Protein 7YUG (pdb70)

Nearest PDB structures (foldseek):
  7yug-assembly1_A  TM=1.009E+00  e=5.077E-21  Homo sapiens
  8yzt-assembly1_B  TM=9.812E-01  e=3.153E-18  Homo sapiens
  8yzt-assembly1_C  TM=9.825E-01  e=2.171E-17  Homo sapiens

Radius of gyration: 13.87 Å; Cα contacts (8 Å, |Δi|>4): 170; chains: 1; bounding box: 38×27×30 Å

CATH classification: 1.10.10.2590

Sequence (117 aa):
GNSEEDYPNGTWLGDENNPEMRVRCAIIPSSDMLHISTNCRTAEKMALTLLDYLFHRRREVQAVSNLSGQGKHGKKQLDPLTIYGIRCHLFYKFGITESSDWYRRIKQSSIDSKCRTAWRRKQ

Organism: Homo sapiens (NCBI:txid9606)

B-factor: mean 13.3, std 12.0, range [4.5, 155.43]

GO terms:
  GO:0042802 identical protein binding (F, IPI)
  GO:0005515 protein binding (F, IPI)
  GO:0005654 nucleoplasm (C, TAS)
  GO:0005654 nucleoplasm (C, IDA)
  GO:0016604 nuclear body (C, IDA)
  GO:0005634 nucleus (C, EXP)

Foldseek 3Di:
DLDCVVAVQWDWQADPVDSVQTDTANHGPVRVVVLLVVQDALLSSLVVVCVVGAPLVLLQQAACVQDDDVTGHHDPVRVVSSSVNNSCVRPNDDPVRSVVSSVSSRVSSNVSNVVVD

Solvent-accessible surface area: 7191 Å² total; per-residue (Å²): 18,120,32,81,139,70,88,98,122,6,15,25,0,13,54,92,136,39,90,126,47,75,0,17,4,56,6,84,84,80,49,18,119,101,1,27,72,79,7,192,77,15,88,116,0,0,38,27,0,0,54,95,36,20,128,119,102,68,0,0,67,4,26,25,64,24,127,42,209,150,45,46,148,94,3,67,78,75,17,18,87,0,0,93,2,25,0,94,91,94,70,43,19,80,146,59,57,13,133,152,9,69,93,19,0,36,45,41,3,138,36,10,88,136,176,99,136

Secondary structure (DSSP, 8-state):
--SGGGSTTSEEEE-TT-TTSEEEES--HHHHHHHHHH--SHHHHHHHHHHHHS-HHHHHTEESS---TT--EEP-HHHHHHHHHHHHHHH---HHHHHHHHHHHHHHHHHHHHHT-

Structure (mmCIF, N/CA/C/O backbone):
data_7YUG
#
_entry.id   7YUG
#
_cell.length_a   39.650
_cell.length_b   50.041
_cell.length_c   54.092
_cell.angle_alpha   90.000
_cell.angle_beta   90.000
_cell.angle_gamma   90.000
#
_symmetry.space_group_name_H-M   'P 21 21 21'
#
loop_
_entity.id
_entity.type
_entity.pdbx_description
1 polymer 'Protein BANP'
2 non-polymer 1-(2-METHOXY-ETHOXY)-2-{2-[2-(2-METHOXY-ETHOXY]-ETHOXY}-ETHANE
3 non-polymer 'TRIETHYLENE GLYCOL'
4 non-polymer 'BROMIDE ION'
5 non-polymer 'CHLORIDE ION'
6 water water
#
loop_
_atom_site.group_PDB
_atom_site.id
_atom_site.type_symbol
_atom_site.label_atom_id
_atom_site.label_alt_id
_atom_site.label_comp_id
_atom_site.label_asym_id
_atom_site.label_entity_id
_atom_site.label_seq_id
_atom_site.pdbx_PDB_ins_code
_atom_site.Cartn_x
_atom_site.Cartn_y
_atom_site.Cartn_z
_atom_site.occupancy
_atom_site.B_iso_or_equiv
_atom_site.auth_seq_id
_atom_site.auth_comp_id
_atom_site.auth_asym_id
_atom_site.auth_atom_id
_atom_site.pdbx_PDB_model_num
ATOM 1 N N . GLY A 1 1 ? 37.198 23.790 14.835 1.00 29.30 207 GLY A N 1
ATOM 2 C CA . GLY A 1 1 ? 38.628 23.519 14.641 1.00 24.47 207 GLY A CA 1
ATOM 3 C C . GLY A 1 1 ? 39.427 22.764 15.695 1.00 17.36 207 GLY A C 1
ATOM 4 O O . GLY A 1 1 ? 39.669 23.260 16.832 1.00 14.87 207 GLY A O 1
ATOM 5 N N . ASN A 1 2 ? 39.968 21.613 15.314 1.00 87.61 208 ASN A N 1
ATOM 6 C CA . ASN A 1 2 ? 40.929 21.058 16.311 1.00 82.44 208 ASN A CA 1
ATOM 7 C C . ASN A 1 2 ? 42.283 21.772 16.251 1.00 68.17 208 ASN A C 1
ATOM 8 O O . ASN A 1 2 ? 42.999 21.667 17.139 1.00 73.68 208 ASN A O 1
ATOM 13 N N . SER A 1 3 ? 42.657 22.402 15.134 1.00 61.51 209 SER A N 1
ATOM 14 C CA . SER A 1 3 ? 44.038 22.974 15.099 1.00 43.84 209 SER A CA 1
ATOM 15 C C . SER A 1 3 ? 44.137 24.415 14.588 1.00 19.82 209 SER A C 1
ATOM 16 O O . SER A 1 3 ? 43.270 24.891 13.868 1.00 14.32 209 SER A O 1
ATOM 19 N N . GLU A 1 4 ? 45.267 25.070 14.864 1.00 24.18 210 GLU A N 1
ATOM 20 C CA . GLU A 1 4 ? 45.482 26.470 14.401 1.00 20.47 210 GLU A CA 1
ATOM 21 C C . GLU A 1 4 ? 45.382 26.552 12.868 1.00 13.15 210 GLU A C 1
ATOM 22 O O . GLU A 1 4 ? 44.811 27.543 12.370 1.00 15.41 210 GLU A O 1
ATOM 28 N N . GLU A 1 5 ? 45.917 25.551 12.159 1.00 10.03 211 GLU A N 1
ATOM 29 C CA . GLU A 1 5 ? 45.927 25.502 10.700 1.00 10.59 211 GLU A CA 1
ATOM 30 C C . GLU A 1 5 ? 44.517 25.542 10.126 1.00 9.06 211 GLU A C 1
ATOM 31 O O . GLU A 1 5 ? 44.343 25.938 8.944 1.00 11.35 211 GLU A O 1
ATOM 37 N N . ASP A 1 6 ? 43.499 25.144 10.902 1.00 8.98 212 ASP A N 1
ATOM 38 C CA . ASP A 1 6 ? 42.107 25.155 10.415 1.00 9.43 212 ASP A CA 1
ATOM 39 C C . ASP A 1 6 ? 41.681 26.593 10.094 1.00 8.28 212 ASP A C 1
ATOM 40 O O . ASP A 1 6 ? 40.928 26.806 9.128 1.00 9.80 212 ASP A O 1
ATOM 45 N N . TYR A 1 7 ? 42.109 27.529 10.909 1.00 8.18 213 TYR A N 1
ATOM 46 C CA . TYR A 1 7 ? 41.778 28.958 10.736 1.00 7.49 213 TYR A CA 1
ATOM 47 C C . TYR A 1 7 ? 43.015 29.767 11.073 1.00 7.32 213 TYR A C 1
ATOM 48 O O . TYR A 1 7 ? 43.184 30.240 12.210 1.00 7.55 213 TYR A O 1
ATOM 57 N N . PRO A 1 8 ? 43.939 29.918 10.118 1.00 8.82 214 PRO A N 1
ATOM 58 C CA . PRO A 1 8 ? 45.244 30.526 10.442 1.00 9.39 214 PRO A CA 1
ATOM 59 C C . PRO A 1 8 ? 45.114 31.941 11.011 1.00 9.33 214 PRO A C 1
ATOM 60 O O . PRO A 1 8 ? 45.931 32.330 11.812 1.00 13.98 214 PRO A O 1
ATOM 64 N N . ASN A 1 9 ? 44.129 32.695 10.536 1.00 9.85 215 ASN A N 1
ATOM 65 C CA . ASN A 1 9 ? 43.876 34.109 10.872 1.00 12.14 215 ASN A CA 1
ATOM 66 C C . ASN A 1 9 ? 42.822 34.246 11.951 1.00 10.06 215 ASN A C 1
ATOM 67 O O . ASN A 1 9 ? 42.434 35.375 12.226 1.00 11.36 215 ASN A O 1
ATOM 72 N N . GLY A 1 10 ? 42.408 33.147 12.534 1.00 7.97 216 GLY A N 1
ATOM 73 C CA . GLY A 1 10 ? 41.318 33.136 13.478 1.00 6.98 216 GLY A CA 1
ATOM 74 C C . GLY A 1 10 ? 41.788 33.189 14.916 1.00 6.39 216 GLY A C 1
ATOM 75 O O . GLY A 1 10 ? 42.797 33.829 15.263 1.00 7.77 216 GLY A O 1
ATOM 76 N N . THR A 1 11 ? 41.047 32.513 15.790 1.00 6.02 217 THR A N 1
ATOM 77 C CA . THR A 1 11 ? 41.228 32.588 17.255 1.00 6.12 217 THR A CA 1
ATOM 78 C C . THR A 1 11 ? 40.864 31.241 17.872 1.00 5.87 217 THR A C 1
ATOM 79 O O . THR A 1 11 ? 40.217 30.414 17.269 1.00 6.58 217 THR A O 1
ATOM 83 N N . TRP A 1 12 ? 41.256 31.091 19.120 1.00 5.56 218 TRP A N 1
ATOM 84 C CA . TRP A 1 12 ? 40.786 29.972 19.946 1.00 5.89 218 TRP A CA 1
ATOM 85 C C . TRP A 1 12 ? 39.574 30.367 20.782 1.00 5.86 218 TRP A C 1
ATOM 86 O O . TRP A 1 12 ? 39.645 31.320 21.560 1.00 7.98 218 TRP A O 1
ATOM 97 N N . LEU A 1 13 ? 38.505 29.629 20.627 1.00 5.58 219 LEU A N 1
ATOM 98 C CA . LEU A 1 13 ? 37.444 29.611 21.632 1.00 6.00 219 LEU A CA 1
ATOM 99 C C . LEU A 1 13 ? 37.959 28.878 22.844 1.00 5.77 219 LEU A C 1
ATOM 100 O O . LEU A 1 13 ? 38.601 27.843 22.708 1.00 7.11 219 LEU A O 1
ATOM 105 N N . GLY A 1 14 ? 37.664 29.383 24.029 1.00 5.58 220 GLY A N 1
ATOM 106 C CA . GLY A 1 14 ? 38.143 28.780 25.271 1.00 6.13 220 GLY A CA 1
ATOM 107 C C . GLY A 1 14 ? 39.469 29.380 25.677 1.00 6.54 220 GLY A C 1
ATOM 108 O O . GLY A 1 14 ? 39.595 30.608 25.742 1.00 8.80 220 GLY A O 1
ATOM 109 N N . ASP A 1 15 ? 40.466 28.560 25.891 1.00 6.12 221 ASP A N 1
ATOM 110 C CA . ASP A 1 15 ? 41.812 29.065 26.259 1.00 6.45 221 ASP A CA 1
ATOM 111 C C . ASP A 1 15 ? 42.833 28.235 25.523 1.00 6.18 221 ASP A C 1
ATOM 112 O O . ASP A 1 15 ? 42.907 27.030 25.724 1.00 6.49 221 ASP A O 1
ATOM 117 N N . GLU A 1 16 ? 43.614 28.872 24.644 1.00 6.31 222 GLU A N 1
ATOM 118 C CA . GLU A 1 16 ? 44.663 28.178 23.907 1.00 6.44 222 GLU A CA 1
ATOM 119 C C . GLU A 1 16 ? 45.591 27.415 24.839 1.00 6.45 222 GLU A C 1
ATOM 120 O O . GLU A 1 16 ? 46.161 26.399 24.433 1.00 7.15 222 GLU A O 1
ATOM 126 N N . ASN A 1 17 ? 45.781 27.886 26.061 1.00 6.60 223 ASN A N 1
ATOM 127 C CA . ASN A 1 17 ? 46.699 27.227 26.980 1.00 7.02 223 ASN A CA 1
ATOM 128 C C . ASN A 1 17 ? 46.143 25.892 27.495 1.00 7.09 223 ASN A C 1
ATOM 129 O O . ASN A 1 17 ? 46.909 25.157 28.129 1.00 9.32 223 ASN A O 1
ATOM 134 N N . ASN A 1 18 ? 44.881 25.576 27.237 1.00 7.44 224 ASN A N 1
ATOM 135 C CA . ASN A 1 18 ? 44.257 24.350 27.729 1.00 7.36 224 ASN A CA 1
ATOM 136 C C . ASN A 1 18 ? 43.816 23.485 26.557 1.00 7.11 224 ASN A C 1
ATOM 137 O O . ASN A 1 18 ? 42.752 23.712 25.947 1.00 7.76 224 ASN A O 1
ATOM 142 N N . PRO A 1 19 ? 44.600 22.450 26.201 1.00 8.15 225 PRO A N 1
ATOM 143 C CA . PRO A 1 19 ? 44.254 21.633 25.043 1.00 9.29 225 PRO A CA 1
ATOM 144 C C . PRO A 1 19 ? 42.877 20.991 25.106 1.00 8.56 225 PRO A C 1
ATOM 145 O O . PRO A 1 19 ? 42.309 20.662 24.057 1.00 10.27 225 PRO A O 1
ATOM 149 N N . GLU A 1 20 ? 42.331 20.815 26.306 1.00 8.10 226 GLU A N 1
ATOM 150 C CA . GLU A 1 20 ? 41.025 20.136 26.453 1.00 8.79 226 GLU A CA 1
ATOM 151 C C . GLU A 1 20 ? 39.849 21.116 26.508 1.00 7.53 226 GLU A C 1
ATOM 152 O O . GLU A 1 20 ? 38.719 20.639 26.557 1.00 8.17 226 GLU A O 1
ATOM 158 N N . MET A 1 21 ? 40.126 22.409 26.501 1.00 6.56 227 MET A N 1
ATOM 159 C CA . MET A 1 21 ? 39.036 23.426 26.532 1.00 6.44 227 MET A CA 1
ATOM 160 C C . MET A 1 21 ? 39.376 24.524 25.528 1.00 6.28 227 MET A C 1
ATOM 161 O O . MET A 1 21 ? 39.351 25.698 25.857 1.00 6.54 227 MET A O 1
ATOM 166 N N . ARG A 1 22 ? 39.680 24.101 24.299 1.00 6.10 228 ARG A N 1
ATOM 167 C CA . ARG A 1 22 ? 39.982 25.065 23.213 1.00 6.20 228 ARG A CA 1
ATOM 168 C C . ARG A 1 22 ? 39.501 24.503 21.885 1.00 5.89 228 ARG A C 1
ATOM 169 O O . ARG A 1 22 ? 39.572 23.302 21.647 1.00 6.98 228 ARG A O 1
ATOM 177 N N . VAL A 1 23 ? 38.970 25.412 21.066 1.00 5.6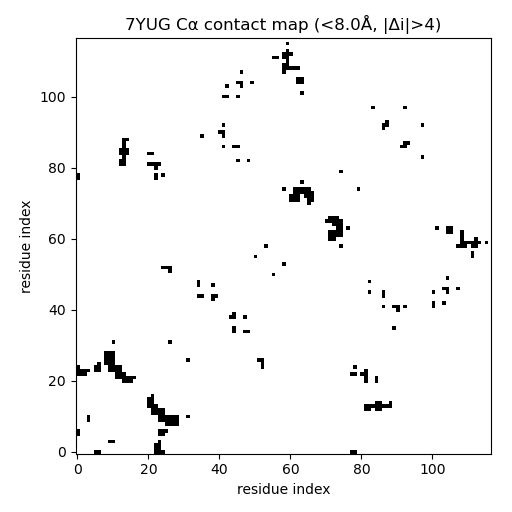5 229 VAL A N 1
ATOM 178 C CA . VAL A 1 23 ? 38.457 25.052 19.716 1.00 6.08 229 VAL A CA 1
ATOM 179 C C . VAL A 1 23 ? 38.829 26.215 18.788 1.00 5.40 229 VAL A C 1
ATOM 180 O O . VAL A 1 23 ? 38.511 27.363 19.064 1.00 5.98 229 VAL A O 1
ATOM 184 N N . ARG A 1 24 ? 39.502 25.893 17.691 1.00 5.77 230 ARG A N 1
ATOM 185 C CA . ARG A 1 24 ? 39.887 26.937 16.721 1.00 6.19 230 ARG A CA 1
ATOM 186 C C . ARG A 1 24 ? 38.650 27.387 15.954 1.00 5.95 230 ARG A C 1
ATOM 187 O O . ARG A 1 24 ? 37.798 26.553 15.598 1.00 7.32 230 ARG A O 1
ATOM 195 N N . CYS A 1 25 ? 38.565 28.686 15.677 1.00 5.85 231 CYS A N 1
ATOM 196 C CA . CYS A 1 25 ? 37.455 29.236 14.936 1.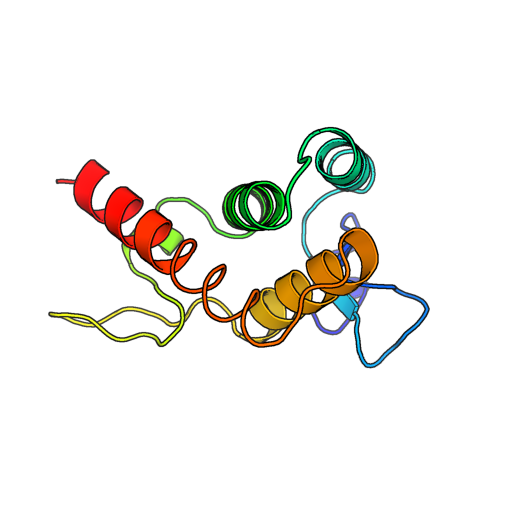00 5.90 231 CYS A CA 1
ATOM 197 C C . CYS A 1 25 ? 37.925 30.371 14.033 1.00 5.67 231 CYS A C 1
ATOM 198 O O . CYS A 1 25 ? 39.030 30.865 14.136 1.00 6.36 231 CYS A O 1
ATOM 201 N N . ALA A 1 26 ? 36.990 30.795 13.200 1.00 6.68 232 ALA A N 1
ATOM 202 C CA . ALA A 1 26 ? 37.265 31.786 12.134 1.00 7.23 232 ALA A CA 1
ATOM 203 C C . ALA A 1 26 ? 37.267 33.220 12.653 1.00 7.45 232 ALA A C 1
ATOM 204 O O . ALA A 1 26 ? 37.635 34.096 11.868 1.00 8.69 232 ALA A O 1
ATOM 206 N N . ILE A 1 27 ? 36.846 33.486 13.860 1.00 6.44 233 ILE A N 1
ATOM 207 C CA . ILE A 1 27 ? 36.783 34.872 14.352 1.00 6.79 233 ILE A CA 1
ATOM 208 C C . ILE A 1 27 ? 38.197 35.440 14.451 1.00 6.97 233 ILE A C 1
ATOM 209 O O . ILE A 1 27 ? 39.088 34.812 15.000 1.00 6.92 233 ILE A O 1
ATOM 214 N N . ILE A 1 28 ? 38.420 36.645 13.937 1.00 8.13 234 ILE A N 1
ATOM 215 C CA . ILE A 1 28 ? 39.763 37.233 13.964 1.00 9.17 234 ILE A CA 1
ATOM 216 C C . ILE A 1 28 ? 40.064 37.790 15.354 1.00 8.23 234 ILE A C 1
ATOM 217 O O . ILE A 1 28 ? 39.148 38.141 16.118 1.00 7.90 234 ILE A O 1
ATOM 222 N N . PRO A 1 29 ? 41.351 37.987 15.718 1.00 9.20 235 PRO A N 1
ATOM 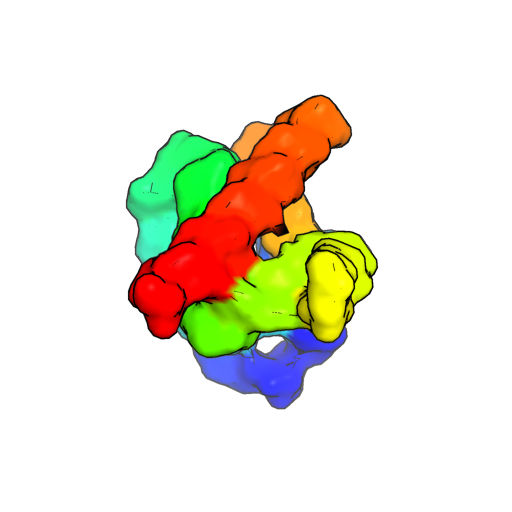223 C CA . PRO A 1 29 ? 41.699 38.369 17.107 1.00 8.83 235 PRO A CA 1
ATOM 224 C C . PRO A 1 29 ? 41.004 39.644 17.564 1.00 8.76 235 PRO A C 1
ATOM 225 O O . PRO A 1 29 ? 40.496 39.676 18.678 1.00 8.88 235 PRO A O 1
ATOM 229 N N . SER A 1 30 ? 41.001 40.677 16.772 1.00 9.72 236 SER A N 1
ATOM 230 C CA A SER A 1 30 ? 40.400 41.952 17.209 0.50 9.02 236 SER A CA 1
ATOM 231 C CA B SER A 1 30 ? 40.396 41.954 17.201 0.50 10.02 236 SER A CA 1
ATOM 232 C C . SER A 1 30 ? 38.900 41.794 17.410 1.00 8.93 236 SER A C 1
ATOM 233 O O . SER A 1 30 ? 38.343 42.420 18.328 1.00 9.53 236 SER A O 1
ATOM 238 N N . ASP A 1 31 ? 38.243 41.001 16.581 1.00 8.81 237 ASP A N 1
ATOM 239 C CA . ASP A 1 31 ? 36.793 40.773 16.739 1.00 8.33 237 ASP A CA 1
ATOM 240 C C . ASP A 1 31 ? 36.514 39.964 18.012 1.00 6.65 237 ASP A C 1
ATOM 241 O O . ASP A 1 31 ? 35.511 40.242 18.697 1.00 7.11 237 ASP A O 1
ATOM 246 N N . MET A 1 32 ? 37.371 39.020 18.327 1.00 6.49 238 MET A N 1
ATOM 247 C CA . MET A 1 32 ? 37.157 38.253 19.556 1.00 6.68 238 MET A CA 1
ATOM 248 C C . MET A 1 32 ? 37.282 39.169 20.774 1.00 5.78 238 MET A C 1
ATOM 249 O O . MET A 1 32 ? 36.511 39.039 21.735 1.00 6.26 238 MET A O 1
ATOM 254 N N . LEU A 1 33 ? 38.226 40.101 20.752 1.00 6.46 239 LEU A N 1
ATOM 255 C CA . LEU A 1 33 ? 38.399 41.061 21.874 1.00 6.61 239 LEU A CA 1
ATOM 256 C C . LEU A 1 33 ? 37.180 41.984 21.935 1.00 6.23 239 LEU A C 1
ATOM 257 O O . LEU A 1 33 ? 36.700 42.305 23.028 1.00 7.06 239 LEU A O 1
ATOM 262 N N . HIS A 1 34 ? 36.653 42.423 20.794 1.00 6.16 240 HIS A N 1
ATOM 263 C CA . HIS A 1 34 ? 35.423 43.228 20.769 1.00 6.94 240 HIS A CA 1
ATOM 264 C C . HIS A 1 34 ? 34.283 42.455 21.430 1.00 6.15 240 HIS A C 1
ATOM 265 O O . HIS A 1 34 ? 33.555 43.009 22.290 1.00 6.81 240 HIS A O 1
ATOM 272 N N . ILE A 1 35 ? 34.082 41.208 21.052 1.00 6.04 241 ILE A N 1
ATOM 273 C CA . ILE A 1 35 ? 33.013 40.388 21.633 1.00 5.77 241 ILE A CA 1
ATOM 274 C C . ILE A 1 35 ? 33.229 40.295 23.129 1.00 5.46 241 ILE A C 1
ATOM 275 O O . ILE A 1 35 ? 32.265 40.402 23.935 1.00 5.99 241 ILE A O 1
ATOM 280 N N . SER A 1 36 ? 34.455 40.081 23.583 1.00 6.05 242 SER A N 1
ATOM 281 C CA . SER A 1 36 ? 34.746 39.953 25.016 1.00 6.91 242 SER A CA 1
ATOM 282 C C . SER A 1 36 ? 34.257 41.142 25.807 1.00 7.68 242 SER A C 1
ATOM 283 O O . SER A 1 36 ? 33.826 40.952 26.941 1.00 9.44 242 SER A O 1
ATOM 286 N N . THR A 1 37 ? 34.458 42.348 25.285 1.00 7.21 243 THR A N 1
ATOM 287 C CA . THR A 1 37 ? 34.176 43.550 26.085 1.00 8.58 243 THR A CA 1
ATOM 288 C C . THR A 1 37 ? 32.801 44.144 25.826 1.00 7.61 243 THR A C 1
ATOM 289 O O . THR A 1 37 ? 32.337 44.955 26.624 1.00 10.44 243 THR A O 1
ATOM 293 N N . ASN A 1 38 ? 32.119 43.775 24.750 1.00 6.24 244 ASN A N 1
ATOM 294 C CA . ASN A 1 38 ? 30.833 44.338 24.379 1.00 6.15 244 ASN A CA 1
ATOM 295 C C . ASN A 1 38 ? 29.663 43.408 24.738 1.00 6.11 244 ASN A C 1
ATOM 296 O O . ASN A 1 38 ? 28.549 43.902 24.795 1.00 9.47 244 ASN A O 1
ATOM 301 N N . CYS A 1 39 ? 29.906 42.125 24.892 1.00 5.34 245 CYS A N 1
ATOM 302 C CA . CYS A 1 39 ? 28.846 41.154 25.185 1.00 5.50 245 CYS A CA 1
ATOM 303 C C . CYS A 1 39 ? 28.930 40.878 26.685 1.00 5.49 245 CYS A C 1
ATOM 304 O O . CYS A 1 39 ? 29.786 40.138 27.111 1.00 7.16 245 CYS A O 1
ATOM 307 N N . ARG A 1 40 ? 28.006 41.468 27.434 1.00 6.20 246 ARG A N 1
ATOM 308 C CA . ARG A 1 40 ? 28.175 41.592 28.883 1.00 6.54 246 ARG A CA 1
ATOM 309 C C . ARG A 1 40 ? 27.472 40.530 29.677 1.00 6.65 246 ARG A C 1
ATOM 310 O O . ARG A 1 40 ? 27.546 40.560 30.908 1.00 10.35 246 ARG A O 1
ATOM 318 N N . THR A 1 41 ? 26.805 39.602 29.057 1.00 5.74 247 THR A N 1
ATOM 319 C CA . THR A 1 41 ? 26.238 38.417 29.681 1.00 6.52 247 THR A CA 1
ATOM 320 C C . THR A 1 41 ? 26.613 37.210 28.852 1.00 5.44 247 THR A C 1
ATOM 321 O O . THR A 1 41 ? 26.873 37.292 27.689 1.00 5.30 247 THR A O 1
ATOM 325 N N . ALA A 1 42 ? 26.533 36.056 29.479 1.00 6.21 248 ALA A N 1
ATOM 326 C CA . ALA A 1 42 ? 26.840 34.797 28.779 1.00 6.21 248 ALA A CA 1
ATOM 327 C C . ALA A 1 42 ? 25.871 34.583 27.612 1.00 5.98 248 ALA A C 1
ATOM 328 O O . ALA A 1 42 ? 26.286 34.159 26.537 1.00 6.02 248 ALA A O 1
ATOM 330 N N . GLU A 1 43 ? 24.576 34.881 27.837 1.00 6.63 249 GLU A N 1
ATOM 331 C CA . GLU A 1 43 ? 23.617 34.675 26.758 1.00 6.91 249 GLU A CA 1
ATOM 332 C C . GLU A 1 43 ? 23.947 35.583 25.571 1.00 6.24 249 GLU A C 1
ATOM 333 O O . GLU A 1 43 ? 23.953 35.119 24.415 1.00 6.52 249 GLU A O 1
ATOM 339 N N . LYS A 1 44 ? 24.213 36.864 25.814 1.00 6.23 250 LYS A N 1
ATOM 340 C CA . LYS A 1 44 ? 24.508 37.761 24.695 1.00 5.75 250 LYS A CA 1
ATOM 341 C C . LYS A 1 44 ? 25.779 37.300 23.979 1.00 5.02 250 LYS A C 1
ATOM 342 O O . LYS A 1 44 ? 25.836 37.342 22.758 1.00 5.59 250 LYS A O 1
ATOM 348 N N . MET A 1 45 ? 26.792 36.909 24.749 1.00 4.65 251 MET A N 1
ATOM 349 C CA . MET A 1 45 ? 28.018 36.435 24.112 1.00 4.91 251 MET A CA 1
ATOM 350 C C . MET A 1 45 ? 27.740 35.180 23.260 1.00 4.50 251 MET A C 1
ATOM 351 O O . MET A 1 45 ? 28.269 35.080 22.150 1.00 4.98 251 MET A O 1
ATOM 356 N N . ALA A 1 46 ? 26.956 34.260 23.765 1.00 4.81 252 ALA A N 1
ATOM 357 C CA . ALA A 1 46 ? 26.650 33.021 23.019 1.00 5.01 252 ALA A CA 1
ATOM 358 C C . ALA A 1 46 ? 25.992 33.360 21.686 1.00 4.81 252 ALA A C 1
ATOM 359 O O . ALA A 1 46 ? 26.330 32.789 20.641 1.00 5.40 252 ALA A O 1
ATOM 361 N N . LEU A 1 47 ? 24.995 34.238 21.728 1.00 5.23 253 LEU A N 1
ATOM 362 C CA . LEU A 1 47 ? 24.222 34.564 20.512 1.00 5.23 253 LEU A CA 1
ATOM 363 C C . LEU A 1 47 ? 25.079 35.348 19.516 1.00 5.27 253 LEU A C 1
ATOM 364 O O . LEU A 1 47 ? 24.943 35.178 18.291 1.00 6.51 253 LEU A O 1
ATOM 369 N N . THR A 1 48 ? 25.971 36.195 20.018 1.00 4.70 254 THR A N 1
ATOM 370 C CA . THR A 1 48 ? 26.878 36.935 19.150 1.00 5.29 254 THR A CA 1
ATOM 371 C C . THR A 1 48 ? 27.878 35.988 18.503 1.00 5.11 254 THR A C 1
ATOM 372 O O . THR A 1 48 ? 28.104 36.038 17.287 1.00 5.49 254 THR A O 1
ATOM 376 N N . LEU A 1 49 ? 28.499 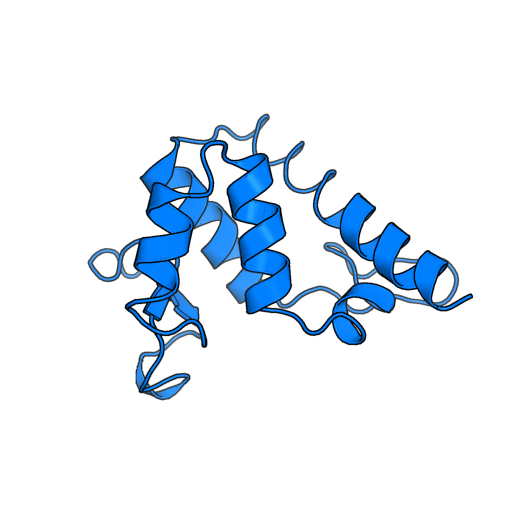35.125 19.312 1.00 5.02 255 LEU A N 1
ATOM 377 C CA . LEU A 1 49 ? 29.359 34.094 18.767 1.00 5.28 255 LEU A CA 1
ATOM 378 C C . LEU A 1 49 ? 28.637 33.289 17.673 1.00 5.40 255 LEU A C 1
ATOM 379 O O . LEU A 1 49 ? 29.223 33.001 16.637 1.00 6.01 255 LEU A O 1
ATOM 384 N N . LEU A 1 50 ? 27.381 32.918 17.937 1.00 5.55 256 LEU A N 1
ATOM 385 C CA . LEU A 1 50 ? 26.645 32.139 16.936 1.00 5.42 256 LEU A CA 1
ATOM 386 C C .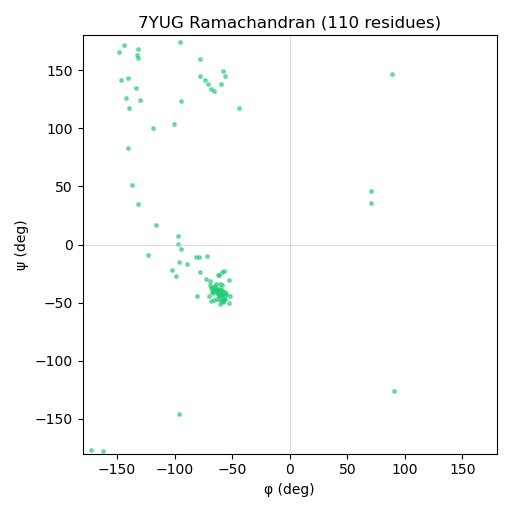 LEU A 1 50 ? 26.620 32.860 15.597 1.00 5.49 256 LEU A C 1
ATOM 387 O O . LEU A 1 50 ? 26.794 32.228 14.543 1.00 6.18 256 LEU A O 1
ATOM 392 N N . ASP A 1 51 ? 26.380 34.187 15.583 1.00 5.85 257 ASP A N 1
ATOM 393 C CA . ASP A 1 51 ? 26.332 34.960 14.340 1.00 6.28 257 ASP A CA 1
ATOM 394 C C . ASP A 1 51 ? 27.712 35.086 13.665 1.00 6.38 257 ASP A C 1
ATOM 395 O O . ASP A 1 51 ? 27.773 35.185 12.464 1.00 8.53 257 ASP A O 1
ATOM 400 N N . TYR A 1 52 ? 28.792 35.115 14.440 1.00 5.84 258 TYR A N 1
ATOM 401 C CA . TYR A 1 52 ? 30.135 35.092 13.836 1.00 6.77 258 TYR A CA 1
ATOM 402 C C . TYR A 1 52 ? 30.495 33.730 13.275 1.00 7.74 258 TYR A C 1
ATOM 403 O O . TYR A 1 52 ? 31.247 33.668 12.294 1.00 11.19 258 TYR A O 1
ATOM 412 N N . LEU A 1 53 ? 29.974 32.661 13.841 1.00 6.41 259 LEU A N 1
ATOM 413 C CA . LEU A 1 53 ? 30.452 31.302 13.540 1.00 6.90 259 LEU A CA 1
ATOM 414 C C . LEU A 1 53 ? 29.572 30.590 12.525 1.00 7.38 259 LEU A C 1
ATOM 415 O O . LEU A 1 53 ? 30.082 29.673 11.854 1.00 9.18 259 LEU A O 1
ATOM 420 N N . PHE A 1 54 ? 28.304 30.919 12.432 1.00 6.04 260 PHE A N 1
ATOM 421 C CA . PHE A 1 54 ? 27.352 30.216 11.561 1.00 6.22 260 PHE A CA 1
ATOM 422 C C . PHE A 1 54 ? 26.601 31.231 10.740 1.00 6.24 260 PHE A C 1
ATOM 423 O O . PHE A 1 54 ? 25.927 32.118 11.283 1.00 7.10 260 PHE A O 1
ATOM 431 N N . HIS A 1 55 ? 26.638 31.100 9.431 1.00 6.52 261 HIS A N 1
ATOM 432 C CA . HIS A 1 55 ? 25.869 31.975 8.541 1.00 6.92 261 HIS A CA 1
ATOM 433 C C . HIS A 1 55 ? 24.405 31.861 8.918 1.00 5.95 261 HIS A C 1
ATOM 434 O O . HIS A 1 55 ? 23.913 30.783 9.318 1.00 6.22 261 HIS A O 1
ATOM 441 N N . ARG A 1 56 ? 23.649 32.918 8.732 1.00 6.93 262 ARG A N 1
ATOM 442 C CA A ARG A 1 56 ? 22.187 32.882 9.015 0.25 7.55 262 ARG A CA 1
ATOM 443 C CA B ARG A 1 56 ? 22.187 32.883 9.014 0.25 7.55 262 ARG A CA 1
ATOM 444 C CA C ARG A 1 56 ? 22.200 32.859 8.992 0.50 7.35 262 ARG A CA 1
ATOM 445 C C . ARG A 1 56 ? 21.495 31.759 8.201 1.00 6.71 262 ARG A C 1
ATOM 446 O O . ARG A 1 56 ? 20.536 31.169 8.712 1.00 7.67 262 ARG A O 1
ATOM 468 N N . GLU A 1 57 ? 21.947 31.485 6.989 1.00 7.19 263 GLU A N 1
ATOM 469 C CA . GLU A 1 57 ? 21.321 30.403 6.217 1.00 7.60 263 GLU A CA 1
ATOM 470 C C . GLU A 1 57 ? 21.546 29.057 6.891 1.00 7.00 263 GLU A C 1
ATOM 471 O O . GLU A 1 57 ? 20.674 28.187 6.822 1.00 7.97 263 GLU A O 1
ATOM 477 N N . VAL A 1 58 ? 22.708 28.859 7.507 1.00 6.82 264 VAL A N 1
ATOM 478 C CA . VAL A 1 58 ? 23.002 27.639 8.252 1.00 6.52 264 VAL A CA 1
ATOM 479 C C . VAL A 1 58 ? 22.147 27.606 9.530 1.00 6.59 264 VAL A C 1
ATOM 480 O O . VAL A 1 58 ? 21.551 26.571 9.867 1.00 6.73 264 VAL A O 1
ATOM 484 N N . GLN A 1 59 ? 22.055 28.722 10.246 1.00 6.27 265 GLN A N 1
ATOM 485 C CA . GLN A 1 59 ? 21.209 28.762 11.457 1.00 6.70 265 GLN A CA 1
ATOM 486 C C . GLN A 1 59 ? 19.778 28.362 11.123 1.00 6.07 265 GLN A C 1
ATOM 487 O O . GLN A 1 59 ? 19.136 27.671 11.900 1.00 7.26 265 GLN A O 1
ATOM 493 N N . ALA A 1 60 ? 19.261 28.822 10.000 1.00 6.47 266 ALA A N 1
ATOM 494 C CA . ALA A 1 60 ? 17.870 28.598 9.607 1.00 7.00 266 ALA A CA 1
ATOM 495 C C . ALA A 1 60 ? 17.532 27.122 9.440 1.00 6.95 266 ALA A C 1
ATOM 496 O O . ALA A 1 60 ? 16.357 26.772 9.528 1.00 9.39 266 ALA A O 1
ATOM 498 N N . VAL A 1 61 ? 18.516 26.290 9.123 1.00 6.32 267 VAL A N 1
ATOM 499 C CA . VAL A 1 61 ? 18.290 24.860 8.840 1.00 7.23 267 VAL A CA 1
ATOM 500 C C . VAL A 1 61 ? 18.985 23.999 9.849 1.00 7.16 267 VAL A C 1
ATOM 501 O O . VAL A 1 61 ? 19.075 22.776 9.616 1.00 8.68 267 VAL A O 1
ATOM 505 N N . SER A 1 62 ? 19.375 24.541 10.976 1.00 6.85 268 SER A N 1
ATOM 506 C CA . SER A 1 62 ? 20.108 23.821 12.006 1.00 6.82 268 SER A CA 1
ATOM 507 C C . SER A 1 62 ? 19.497 24.030 13.398 1.00 6.77 268 SER A C 1
ATOM 508 O O . SER A 1 62 ? 18.723 24.959 13.612 1.00 7.84 268 SER A O 1
ATOM 511 N N . ASN A 1 63 ? 19.958 23.213 14.322 1.00 7.05 269 ASN A N 1
ATOM 512 C CA . ASN A 1 63 ? 19.757 23.464 15.757 1.00 7.29 269 ASN A CA 1
ATOM 513 C C . ASN A 1 63 ? 20.749 22.613 16.506 1.00 6.66 269 ASN A C 1
ATOM 514 O O . ASN A 1 63 ? 21.628 21.949 15.899 1.00 7.67 269 ASN A O 1
ATOM 519 N N . LEU A 1 64 ? 20.721 22.634 17.838 1.00 6.82 270 LEU A N 1
ATOM 520 C CA . LEU A 1 64 ? 21.774 21.940 18.602 1.00 6.99 270 LEU A CA 1
ATOM 521 C C . LEU A 1 64 ? 21.712 20.432 18.460 1.00 7.40 270 LEU A C 1
ATOM 522 O O . LEU A 1 64 ? 22.760 19.799 18.355 1.00 9.06 270 LEU A O 1
ATOM 527 N N . SER A 1 65 ? 20.532 19.869 18.469 1.00 8.68 271 SER A N 1
ATOM 528 C CA . SER A 1 65 ? 20.373 18.415 18.429 1.00 9.85 271 SER A CA 1
ATOM 529 C C . SER A 1 65 ? 20.307 17.886 16.997 1.00 9.48 271 SER A C 1
ATOM 530 O O . SER A 1 65 ? 20.335 16.676 16.807 1.00 12.47 271 SER A O 1
ATOM 533 N N . GLY A 1 66 ? 20.057 18.712 16.035 1.00 9.57 272 GLY A N 1
ATOM 534 C CA . GLY A 1 66 ? 19.835 18.278 14.666 1.00 10.70 272 GLY A CA 1
ATOM 535 C C . GLY A 1 66 ? 18.522 17.550 14.502 1.00 10.91 272 GLY A C 1
ATOM 536 O O . GLY A 1 66 ? 18.475 16.487 13.882 1.00 11.74 272 GLY A O 1
ATOM 537 N N . GLN A 1 67 ? 17.465 18.105 15.072 1.00 12.13 273 GLN A N 1
ATOM 538 C CA . GLN A 1 67 ? 16.093 17.535 15.006 1.00 13.27 273 GLN A CA 1
ATOM 539 C C . GLN A 1 67 ? 15.084 18.610 14.652 1.00 13.03 273 GLN A C 1
ATOM 540 O O . GLN A 1 67 ? 15.102 19.680 15.222 1.00 16.26 273 GLN A O 1
ATOM 546 N N . GLY A 1 68 ? 14.208 18.298 13.745 1.00 12.63 274 GLY A N 1
ATOM 547 C CA . GLY A 1 68 ? 13.064 19.166 13.454 1.00 13.24 274 GLY A CA 1
ATOM 548 C C . GLY A 1 68 ? 12.086 18.524 12.506 1.00 11.69 274 GLY A C 1
ATOM 549 O O . GLY A 1 68 ? 12.266 17.400 12.112 1.00 12.56 274 GLY A O 1
ATOM 550 N N . LYS A 1 69 ? 11.055 19.276 12.140 1.00 12.34 275 LYS A N 1
ATOM 551 C CA . LYS A 1 69 ? 9.854 18.751 11.489 1.00 12.21 275 LYS A CA 1
ATOM 552 C C . LYS A 1 69 ? 10.119 18.077 10.159 1.00 9.75 275 LYS A C 1
ATOM 5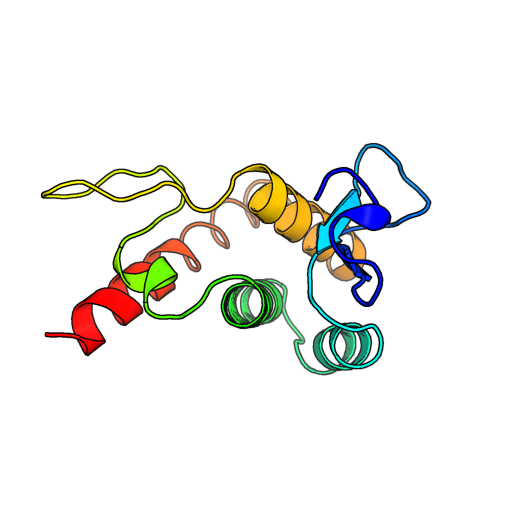53 O O . LYS A 1 69 ? 9.480 17.083 9.839 1.00 12.72 275 LYS A O 1
ATOM 559 N N . HIS A 1 70 ? 11.087 18.575 9.410 1.00 10.81 276 HIS A N 1
ATOM 560 C CA . HIS A 1 70 ? 11.563 17.921 8.178 1.00 11.08 276 HIS A CA 1
ATOM 561 C C . HIS A 1 70 ? 13.082 17.851 8.179 1.00 11.09 276 HIS A C 1
ATOM 562 O O . HIS A 1 70 ? 13.713 17.865 7.117 1.00 13.97 276 HIS A O 1
ATOM 569 N N . GLY A 1 71 ? 13.660 17.658 9.363 1.00 11.46 277 GLY A N 1
ATOM 570 C CA . GLY A 1 71 ? 15.082 17.546 9.567 1.00 11.86 277 GLY A CA 1
ATOM 571 C C . GLY A 1 71 ? 15.767 18.887 9.817 1.00 10.00 277 GLY A C 1
ATOM 572 O O . GLY A 1 71 ? 15.321 19.927 9.308 1.00 11.30 277 GLY A O 1
ATOM 573 N N . LYS A 1 72 ? 16.776 18.853 10.620 1.00 9.87 278 LYS A N 1
ATOM 574 C CA . LYS A 1 72 ? 17.673 19.963 10.884 1.00 9.32 278 LYS A CA 1
ATOM 575 C C . LYS A 1 72 ? 19.051 19.3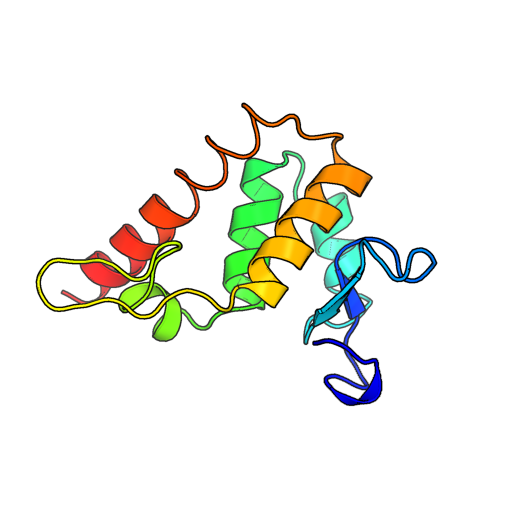99 10.971 1.00 8.80 278 LYS A C 1
ATOM 576 O O . LYS A 1 72 ? 19.217 18.307 11.524 1.00 10.56 278 LYS A O 1
ATOM 582 N N . LYS A 1 73 ? 20.028 20.131 10.483 1.00 8.48 279 LYS A N 1
ATOM 583 C CA . LYS A 1 73 ? 21.431 19.738 10.704 1.00 8.46 279 LYS A CA 1
ATOM 584 C C . LYS A 1 73 ? 21.839 20.113 12.122 1.00 7.92 279 LYS A C 1
ATOM 585 O O . LYS A 1 73 ? 21.394 21.150 12.651 1.00 9.18 279 LYS A O 1
ATOM 591 N N . GLN A 1 74 ? 22.656 19.304 12.716 1.00 8.03 280 GLN A N 1
ATOM 592 C CA . GLN A 1 74 ? 23.264 19.678 13.977 1.00 8.28 280 GLN A CA 1
ATOM 593 C C . GLN A 1 74 ? 24.240 20.822 13.758 1.00 8.32 280 GLN A C 1
ATOM 594 O O . GLN A 1 74 ? 25.091 20.745 12.875 1.00 9.69 280 GLN A O 1
ATOM 600 N N . LEU A 1 75 ? 24.184 21.853 14.596 1.00 7.82 281 LEU A N 1
ATOM 601 C CA . LEU A 1 75 ? 25.264 22.851 14.607 1.00 7.97 281 LEU A CA 1
ATOM 602 C C . LEU A 1 75 ? 26.564 22.119 14.956 1.00 7.75 281 LEU A C 1
ATOM 603 O O . LEU A 1 75 ? 26.594 21.305 15.901 1.00 8.30 281 LEU A O 1
ATOM 608 N N . ASP A 1 76 ? 27.650 22.446 14.271 1.00 7.93 282 ASP A N 1
ATOM 609 C CA . ASP A 1 76 ? 28.918 21.722 14.450 1.00 7.59 282 ASP A CA 1
ATOM 610 C C . ASP A 1 76 ? 29.203 21.480 15.919 1.00 7.25 282 ASP A C 1
ATOM 611 O O . ASP A 1 76 ? 29.457 22.412 16.686 1.00 7.32 282 ASP A O 1
ATOM 616 N N . PRO A 1 77 ? 29.277 20.200 16.384 1.00 7.43 283 PRO A N 1
ATOM 617 C CA . PRO A 1 77 ? 29.377 19.985 17.809 1.00 7.83 283 PRO A CA 1
ATOM 618 C C . PRO A 1 77 ? 30.651 20.491 18.437 1.00 6.98 283 PRO A C 1
ATOM 619 O O . PRO A 1 77 ? 30.617 20.968 19.587 1.00 7.19 283 PRO A O 1
ATOM 623 N N . LEU A 1 78 ? 31.784 20.392 17.749 1.00 6.72 284 LEU A N 1
ATOM 624 C CA . LEU A 1 78 ? 33.027 20.873 18.369 1.00 6.99 284 LEU A CA 1
ATOM 625 C C . LEU A 1 78 ? 32.943 22.385 18.538 1.00 6.14 284 LEU A C 1
ATOM 626 O O . LEU A 1 78 ? 33.369 22.903 19.594 1.00 6.60 284 LEU A O 1
ATOM 631 N N . THR A 1 79 ? 32.423 23.101 17.560 1.00 6.31 285 THR A N 1
ATOM 632 C CA . THR A 1 79 ? 32.281 24.573 17.709 1.00 6.19 285 THR A CA 1
ATOM 633 C C . THR A 1 79 ? 31.365 24.901 18.870 1.00 6.20 285 THR A C 1
ATOM 634 O O . THR A 1 79 ? 31.680 25.845 19.628 1.00 6.21 285 THR A O 1
ATOM 638 N N . ILE A 1 80 ? 30.286 24.177 19.049 1.00 5.66 286 ILE A N 1
ATOM 639 C CA . ILE A 1 80 ? 29.398 24.409 20.214 1.00 6.14 286 ILE A CA 1
ATOM 640 C C . ILE A 1 80 ? 30.137 24.182 21.541 1.00 5.73 286 ILE A C 1
ATOM 641 O O . ILE A 1 80 ? 29.995 24.969 22.457 1.00 6.25 286 ILE A O 1
ATOM 646 N N . TYR A 1 81 ? 30.942 23.115 21.616 1.00 6.03 287 TYR A N 1
ATOM 647 C CA . TYR A 1 81 ? 31.790 22.915 22.803 1.00 6.15 287 TYR A CA 1
ATOM 648 C C . TYR A 1 81 ? 32.728 24.109 23.005 1.00 6.10 287 TYR A C 1
ATOM 649 O O . TYR A 1 81 ? 32.954 24.534 24.142 1.00 6.52 287 TYR A O 1
ATOM 658 N N . GLY A 1 82 ? 33.271 24.625 21.938 1.00 6.15 288 GLY A N 1
ATOM 659 C CA . GLY A 1 82 ? 34.099 25.817 22.031 1.00 5.87 288 GLY A CA 1
ATOM 660 C C . GLY A 1 82 ? 33.339 27.000 22.623 1.00 5.93 288 GLY A C 1
ATOM 661 O O . GLY A 1 82 ? 33.876 27.702 23.478 1.00 6.05 288 GLY A O 1
ATOM 662 N N . ILE A 1 83 ? 32.099 27.225 22.192 1.00 5.66 289 ILE A N 1
ATOM 663 C CA . ILE A 1 83 ? 31.265 28.272 22.803 1.00 5.42 289 ILE A CA 1
ATOM 664 C C . ILE A 1 83 ? 31.115 28.014 24.307 1.00 5.71 289 ILE A C 1
ATOM 665 O O . ILE A 1 83 ? 31.294 28.922 25.111 1.00 5.80 289 ILE A O 1
ATOM 670 N N . ARG A 1 84 ? 30.776 26.781 24.699 1.00 5.71 290 ARG A N 1
ATOM 671 C CA . ARG A 1 84 ? 30.647 26.449 26.103 1.00 5.50 290 ARG A CA 1
ATOM 672 C C . ARG A 1 84 ? 31.914 26.841 26.872 1.00 5.44 290 ARG A C 1
ATOM 673 O O . ARG A 1 84 ? 31.860 27.439 27.950 1.00 6.08 290 ARG A O 1
ATOM 681 N N . CYS A 1 85 ? 33.064 26.412 26.346 1.00 5.51 291 CYS A N 1
ATOM 682 C CA . CYS A 1 85 ? 34.335 26.706 27.041 1.00 5.57 291 CYS A CA 1
ATOM 683 C C . CYS A 1 85 ? 34.585 28.215 27.111 1.00 5.47 291 CYS A C 1
ATOM 684 O O . CYS A 1 85 ? 35.084 28.709 28.105 1.00 5.88 291 CYS A O 1
ATOM 687 N N . HIS A 1 86 ? 34.296 28.928 26.020 1.00 5.46 292 HIS A N 1
ATOM 688 C CA . HIS A 1 86 ? 34.526 30.379 25.975 1.00 5.63 292 HIS A CA 1
ATOM 689 C C . HIS A 1 86 ? 33.694 31.079 27.037 1.00 5.69 292 HIS A C 1
ATOM 690 O O . HIS A 1 86 ? 34.183 31.967 27.761 1.00 5.93 292 HIS 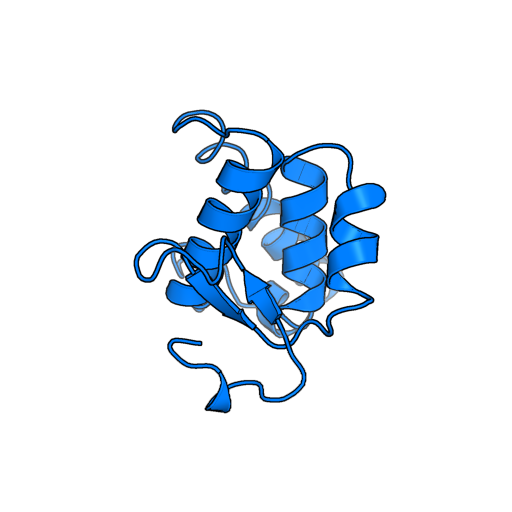A O 1
ATOM 697 N N . LEU A 1 87 ? 32.426 30.675 27.158 1.00 5.38 293 LEU A N 1
ATOM 698 C CA . LEU A 1 87 ? 31.508 31.264 28.152 1.00 5.49 293 LEU A CA 1
ATOM 699 C C . LEU A 1 87 ? 31.955 30.892 29.557 1.00 5.85 293 LEU A C 1
ATOM 700 O O . LEU A 1 87 ? 31.822 31.700 30.484 1.00 7.84 293 LEU A O 1
ATOM 705 N N . PHE A 1 88 ? 32.451 29.682 29.753 1.00 5.83 294 PHE A N 1
ATOM 706 C CA . PHE A 1 88 ? 32.970 29.277 31.053 1.00 5.76 294 PHE A CA 1
ATOM 707 C C . PHE A 1 88 ? 34.140 30.189 31.467 1.00 5.56 294 PHE A C 1
ATOM 708 O O . PHE A 1 88 ? 34.172 30.680 32.583 1.00 6.41 294 PHE A O 1
ATOM 716 N N . TYR A 1 89 ? 35.111 30.351 30.579 1.00 5.82 295 TYR A N 1
ATOM 717 C CA . TYR A 1 89 ? 36.273 31.171 30.947 1.00 6.24 295 TYR A CA 1
ATOM 718 C C . TYR A 1 89 ? 35.861 32.624 31.180 1.00 6.36 295 TYR A C 1
ATOM 719 O O . TYR A 1 89 ? 36.491 33.244 32.040 1.00 8.58 295 TYR A O 1
ATOM 728 N N . LYS A 1 90 ? 34.879 33.159 30.465 1.00 6.27 296 LYS A N 1
ATOM 729 C CA . LYS A 1 90 ? 34.502 34.574 30.646 1.00 7.09 296 LYS A CA 1
ATOM 730 C C . LYS A 1 90 ? 33.594 34.745 31.878 1.00 8.03 296 LYS A C 1
ATOM 731 O O . LYS A 1 90 ? 33.804 35.718 32.645 1.00 11.13 296 LYS A O 1
ATOM 737 N N . PHE A 1 91 ? 32.599 33.869 32.049 1.00 7.34 297 PHE A N 1
ATOM 738 C CA . PHE A 1 91 ? 31.498 34.113 32.981 1.00 8.88 297 PHE A CA 1
ATOM 739 C C . PHE A 1 91 ? 31.337 33.024 34.030 1.00 9.52 297 PHE A C 1
ATOM 740 O O . PHE A 1 91 ? 30.486 33.160 34.904 1.00 13.03 297 PHE A O 1
ATOM 748 N N . GLY A 1 92 ? 32.032 31.920 33.923 1.00 7.91 298 GLY A N 1
ATOM 749 C CA . GLY A 1 92 ? 31.816 30.836 34.881 1.00 8.15 298 GLY A CA 1
ATOM 750 C C . GLY A 1 92 ? 30.506 30.064 34.800 1.00 10.12 298 GLY A C 1
ATOM 751 O O . GLY A 1 92 ? 29.984 29.595 35.837 1.00 11.60 298 GLY A O 1
ATOM 752 N N . ILE A 1 93 ? 29.986 29.845 33.646 1.00 9.57 299 ILE A N 1
ATOM 753 C CA . ILE A 1 93 ? 28.676 29.189 33.525 1.00 8.99 299 ILE A CA 1
ATOM 754 C C . ILE A 1 93 ? 28.628 27.821 34.225 1.00 8.22 299 ILE A C 1
ATOM 755 O O . ILE A 1 93 ? 29.564 27.026 34.145 1.00 10.57 299 ILE A O 1
ATOM 760 N N . THR A 1 94 ? 27.440 27.532 34.784 1.00 7.49 300 THR A N 1
ATOM 761 C CA . THR A 1 94 ? 27.074 26.264 35.410 1.00 7.74 300 THR A CA 1
ATOM 762 C C . THR A 1 94 ? 26.344 25.380 34.394 1.00 6.80 300 THR A C 1
ATOM 763 O O . THR A 1 94 ? 25.990 25.791 33.291 1.00 6.33 300 THR A O 1
ATOM 767 N N . GLU A 1 95 ? 26.052 24.156 34.791 1.00 6.96 301 GLU A N 1
ATOM 768 C CA . GLU A 1 95 ? 25.264 23.255 33.951 1.00 7.26 301 GLU A CA 1
ATOM 769 C C . GLU A 1 95 ? 23.881 23.834 33.691 1.00 6.53 301 GLU A C 1
ATOM 770 O O . GLU A 1 95 ? 23.373 23.737 32.572 1.00 6.92 301 GLU A O 1
ATOM 776 N N . SER A 1 96 ? 23.245 24.379 34.719 1.00 6.46 302 SER A N 1
ATOM 777 C CA A SER A 1 96 ? 21.929 25.032 34.535 0.50 6.72 302 SER A CA 1
ATOM 778 C CA B SER A 1 96 ? 21.914 24.985 34.496 0.50 7.24 302 SER A CA 1
ATOM 779 C C . SER A 1 96 ? 22.029 26.192 33.540 1.00 6.18 302 SER A C 1
ATOM 780 O O . SER A 1 96 ? 21.164 26.343 32.655 1.00 7.34 302 SER A O 1
ATOM 785 N N . ASP A 1 97 ? 23.032 27.008 33.701 1.00 5.95 303 ASP A N 1
ATOM 786 C CA . ASP A 1 97 ? 23.227 28.137 32.761 1.00 6.03 303 ASP A CA 1
ATOM 787 C C . ASP A 1 97 ? 23.345 27.621 31.357 1.00 5.75 303 ASP A C 1
ATOM 788 O O . ASP A 1 97 ? 22.735 28.176 30.428 1.00 5.93 303 ASP A O 1
ATOM 793 N N . TRP A 1 98 ? 24.171 26.594 31.159 1.00 5.53 304 TRP A N 1
ATOM 794 C CA . TRP A 1 98 ? 24.420 26.090 29.810 1.00 5.74 304 TRP A CA 1
ATOM 795 C C . TRP A 1 98 ? 23.143 25.548 29.179 1.00 5.47 304 TRP A C 1
ATOM 796 O O . TRP A 1 98 ? 22.915 25.762 28.011 1.00 6.04 304 TRP A O 1
ATOM 807 N N . TYR A 1 99 ? 22.315 24.842 29.938 1.00 5.99 305 TYR A N 1
ATOM 808 C CA . TYR A 1 99 ? 21.044 24.366 29.387 1.00 6.38 305 TYR A CA 1
ATOM 809 C C . TYR A 1 99 ? 20.223 25.525 28.852 1.00 6.19 305 TYR A C 1
ATOM 810 O O . TYR A 1 99 ? 19.662 25.469 27.741 1.00 6.65 305 TYR A O 1
ATOM 819 N N . ARG A 1 100 ? 20.155 26.563 29.678 1.00 5.73 306 ARG A N 1
ATOM 820 C CA A ARG A 1 100 ? 19.386 27.753 29.226 0.50 5.89 306 ARG A CA 1
ATOM 821 C CA B ARG A 1 100 ? 19.387 27.752 29.224 0.50 6.20 306 ARG A CA 1
ATOM 822 C C . ARG A 1 100 ? 19.977 28.499 27.983 1.00 5.62 306 ARG A C 1
ATOM 823 O O . ARG A 1 100 ? 19.288 29.010 27.014 1.00 6.53 306 ARG A O 1
ATOM 838 N N . ILE A 1 101 ? 21.331 28.601 27.995 1.00 5.66 307 ILE A N 1
ATOM 839 C CA . ILE A 1 101 ? 22.017 29.188 26.830 1.00 5.99 307 ILE A CA 1
ATOM 840 C C . ILE A 1 101 ? 21.713 28.362 25.587 1.00 6.09 307 ILE A C 1
ATOM 841 O O . ILE A 1 101 ? 21.457 28.930 24.507 1.00 6.62 307 ILE A O 1
ATOM 846 N N . LYS A 1 102 ? 21.721 27.050 25.702 1.00 6.20 308 LYS A N 1
ATOM 847 C CA . LYS A 1 102 ? 21.334 26.191 24.582 1.00 6.45 308 LYS A CA 1
ATOM 848 C C . LYS A 1 102 ? 19.900 26.493 24.128 1.00 6.12 308 LYS A C 1
ATOM 849 O O . LYS A 1 102 ? 19.615 26.536 22.926 1.00 6.81 308 LYS A O 1
ATOM 855 N N . GLN A 1 103 ? 18.962 26.664 25.074 1.00 6.16 309 GLN A N 1
ATOM 856 C CA . GLN A 1 103 ? 17.594 27.033 24.697 1.00 6.31 309 GLN A CA 1
ATOM 857 C C . GLN A 1 103 ? 17.614 28.328 23.897 1.00 6.11 309 GLN A C 1
ATOM 858 O O . GLN A 1 103 ? 16.878 28.452 22.909 1.00 6.73 309 GLN A O 1
ATOM 864 N N . SER A 1 104 ? 18.419 29.301 24.298 1.00 6.13 310 SER A N 1
ATOM 865 C CA A SER A 1 104 ? 18.476 30.594 23.602 0.50 6.07 310 SER A CA 1
ATOM 866 C CA B SER A 1 104 ? 18.458 30.600 23.582 0.50 6.37 310 SER A CA 1
ATOM 867 C C . SER A 1 104 ? 19.073 30.419 22.192 1.00 5.72 310 SER A C 1
ATOM 868 O O . SER A 1 104 ? 18.569 31.058 21.245 1.00 6.56 310 SER A O 1
ATOM 873 N N . ILE A 1 105 ? 20.098 29.591 22.048 1.00 5.62 311 ILE A N 1
ATOM 874 C CA . ILE A 1 105 ? 20.646 29.292 20.709 1.00 5.69 311 ILE A CA 1
ATOM 875 C C . ILE A 1 105 ? 19.580 28.665 19.844 1.00 5.98 311 ILE A C 1
ATOM 876 O O . ILE A 1 105 ? 19.422 29.063 18.671 1.00 6.70 311 ILE A O 1
ATOM 881 N N . ASP A 1 106 ? 18.864 27.676 20.347 1.00 6.23 312 ASP A N 1
ATOM 882 C CA . ASP A 1 106 ? 17.838 27.030 19.550 1.00 6.74 312 ASP A CA 1
ATOM 883 C C . ASP A 1 106 ? 16.736 28.021 19.167 1.00 6.79 312 ASP A C 1
ATOM 884 O O . ASP A 1 106 ? 16.227 27.975 18.039 1.00 7.72 312 ASP A O 1
ATOM 889 N N . SER A 1 107 ? 16.354 28.924 20.065 1.00 6.75 313 SER A N 1
ATOM 890 C CA . SER A 1 107 ? 15.360 29.963 19.731 1.00 7.20 313 SER A CA 1
ATOM 891 C C . SER A 1 107 ? 15.861 30.854 18.631 1.00 6.75 313 SER A C 1
ATOM 892 O O . SER A 1 107 ? 15.074 31.233 17.752 1.00 7.94 313 SER A O 1
ATOM 895 N N . LYS A 1 108 ? 17.123 31.214 18.648 1.00 6.62 314 LYS A N 1
ATOM 896 C CA . LYS A 1 108 ? 17.715 32.050 17.590 1.00 6.39 314 LYS A CA 1
ATOM 897 C C . LYS A 1 108 ? 17.671 31.322 16.257 1.00 6.77 314 LYS A C 1
ATOM 898 O O . LYS A 1 108 ? 17.376 31.947 15.217 1.00 7.64 314 LYS A O 1
ATOM 904 N N . CYS A 1 109 ? 17.959 30.027 16.255 1.00 6.62 315 CYS A N 1
ATOM 905 C CA . CYS A 1 109 ? 17.883 29.242 15.003 1.00 6.91 315 CYS A CA 1
ATOM 906 C C . CYS A 1 109 ? 16.433 29.194 14.480 1.00 7.00 315 CYS A C 1
ATOM 907 O O . CYS A 1 109 ? 16.206 29.265 13.283 1.00 8.22 315 CYS A O 1
ATOM 910 N N . ARG A 1 110 ? 15.464 29.042 15.381 1.00 7.42 316 ARG A N 1
ATOM 911 C CA . ARG A 1 110 ? 14.047 29.068 14.974 1.00 8.24 316 ARG A CA 1
ATOM 912 C C . ARG A 1 110 ? 13.686 30.443 14.400 1.00 8.07 316 ARG A C 1
ATOM 913 O O . ARG A 1 110 ? 12.983 30.509 13.374 1.00 9.13 316 ARG A O 1
ATOM 921 N N . THR A 1 111 ? 14.179 31.515 14.984 1.00 8.65 317 THR A N 1
ATOM 922 C CA . THR A 1 111 ? 13.882 32.856 14.467 1.00 9.23 317 THR A CA 1
ATOM 923 C C . THR A 1 111 ? 14.505 33.000 13.082 1.00 9.08 317 THR A C 1
ATOM 924 O O . THR A 1 111 ? 13.880 33.576 12.176 1.00 10.10 317 THR A O 1
ATOM 928 N N . ALA A 1 112 ? 15.718 32.477 12.870 1.00 9.24 318 ALA A N 1
ATOM 929 C CA . ALA A 1 112 ? 16.385 32.553 11.535 1.00 8.87 318 ALA A CA 1
ATOM 930 C C . ALA A 1 112 ? 15.504 31.862 10.502 1.00 8.80 318 ALA A C 1
ATOM 931 O O . ALA A 1 112 ? 15.339 32.363 9.375 1.00 10.40 318 ALA A O 1
ATOM 933 N N . TRP A 1 113 ? 14.920 30.733 10.844 1.00 8.16 319 TRP A N 1
ATOM 934 C CA . TRP A 1 113 ? 14.034 30.021 9.928 1.00 8.55 319 TRP A CA 1
ATOM 935 C C . TRP A 1 113 ? 12.763 30.845 9.656 1.00 8.32 319 TRP A C 1
ATOM 936 O O . TRP A 1 113 ? 12.367 30.999 8.491 1.00 9.40 319 TRP A O 1
ATOM 947 N N . ARG A 1 114 ? 12.133 31.367 10.693 1.00 8.89 320 ARG A N 1
ATOM 948 C CA . ARG A 1 114 ? 10.868 32.120 10.501 1.00 10.13 320 ARG A CA 1
ATOM 949 C C . ARG A 1 114 ? 11.102 33.338 9.597 1.00 9.49 320 ARG A C 1
ATOM 950 O O . ARG A 1 114 ? 10.223 33.650 8.807 1.00 10.85 320 ARG A O 1
ATOM 958 N N . ARG A 1 115 ? 12.246 33.992 9.766 1.00 10.33 321 ARG A N 1
ATOM 959 C CA . ARG A 1 115 ? 12.512 35.231 8.997 1.00 12.46 321 ARG A CA 1
ATOM 960 C C . ARG A 1 115 ? 12.544 34.930 7.498 1.00 14.76 321 ARG A C 1
ATOM 961 O O . ARG A 1 115 ? 12.278 35.830 6.733 1.00 19.44 321 ARG A O 1
ATOM 969 N N . LYS A 1 116 ? 12.865 33.719 7.126 1.00 14.62 322 LYS A N 1
ATOM 970 C CA . LYS A 1 116 ? 12.917 33.358 5.687 1.00 17.78 322 LYS A CA 1
ATOM 971 C C . LYS A 1 116 ? 11.523 33.100 5.107 1.00 18.27 322 LYS A C 1
ATOM 972 O O . LYS A 1 116 ? 11.439 32.927 3.886 1.00 26.07 322 LYS A O 1
ATOM 978 N N . GLN A 1 117 ? 10.496 32.999 5.951 1.00 17.80 323 GLN A N 1
ATOM 979 C CA . GLN A 1 117 ? 9.160 32.587 5.445 1.00 18.45 323 GLN A CA 1
ATOM 980 C C . GLN A 1 117 ? 8.381 33.865 5.113 1.00 26.60 323 GLN A C 1
ATOM 981 O O . GLN A 1 117 ? 7.212 33.937 5.430 1.00 45.81 323 GLN A O 1
#

InterPro domains:
  IPR018379 BEN domain [PF10523] (250-319)
  IPR018379 BEN domain [PS51457] (226-322)
  IPR018379 BEN domain [SM01025] (249-322)
  IPR042343 Protein BANP [PTHR16243] (1-519)